Protein AF-A0A3T1D0A7-F1 (afdb_monomer_lite)

Secondary structure (DSSP, 8-state):
-HHHHHHHHTS-HHHHHHHHHHHHTT-TT-HHHHHHHHHHHHTT--HHHHHHHTT-

Structure (mmCIF, N/CA/C/O backbone):
data_AF-A0A3T1D0A7-F1
#
_entry.id   AF-A0A3T1D0A7-F1
#
loop_
_atom_site.group_PDB
_atom_site.id
_atom_site.type_symbol
_atom_site.label_atom_id
_atom_site.label_alt_id
_atom_site.label_comp_id
_atom_site.label_asym_id
_atom_site.label_entity_id
_atom_site.label_seq_id
_atom_site.pdbx_PDB_ins_code
_atom_site.Cartn_x
_atom_site.Cartn_y
_atom_site.Cartn_z
_atom_site.occupancy
_atom_site.B_iso_or_equiv
_atom_site.auth_seq_id
_atom_site.auth_comp_id
_atom_site.auth_asym_id
_atom_site.auth_atom_id
_atom_site.pdbx_PDB_model_num
ATOM 1 N N . MET A 1 1 ? 4.642 4.436 -17.553 1.00 58.94 1 MET A N 1
ATOM 2 C CA . MET A 1 1 ? 4.288 5.164 -16.308 1.00 58.94 1 MET A CA 1
ATOM 3 C C . MET A 1 1 ? 2.828 4.982 -15.892 1.00 58.94 1 MET A C 1
ATOM 5 O O . MET A 1 1 ? 2.598 4.965 -14.695 1.00 58.94 1 MET A O 1
ATOM 9 N N . ARG A 1 2 ? 1.843 4.824 -16.800 1.00 63.31 2 ARG A N 1
ATOM 10 C CA . ARG A 1 2 ? 0.472 4.438 -16.384 1.00 63.31 2 ARG A CA 1
ATOM 11 C C . ARG A 1 2 ? 0.425 3.044 -15.755 1.00 63.31 2 ARG A C 1
ATOM 13 O O . ARG A 1 2 ? -0.185 2.877 -14.713 1.00 63.31 2 ARG A O 1
ATOM 20 N N . ASP A 1 3 ? 1.199 2.108 -16.298 1.00 80.12 3 ASP A N 1
ATOM 21 C CA . ASP A 1 3 ? 1.127 0.690 -15.925 1.00 80.12 3 ASP A CA 1
ATOM 22 C C . ASP A 1 3 ? 1.465 0.409 -14.454 1.00 80.12 3 ASP A C 1
ATOM 24 O O . ASP A 1 3 ? 0.841 -0.443 -13.831 1.00 80.12 3 ASP A O 1
ATOM 28 N N . ILE A 1 4 ? 2.427 1.136 -13.875 1.00 82.19 4 ILE A N 1
ATOM 29 C CA . ILE A 1 4 ? 2.805 0.958 -12.465 1.00 82.19 4 ILE A CA 1
ATOM 30 C C . ILE A 1 4 ? 1.761 1.556 -11.518 1.00 82.19 4 ILE A C 1
ATOM 32 O O . ILE A 1 4 ? 1.488 0.981 -10.471 1.00 82.19 4 ILE A O 1
ATOM 36 N N . ARG A 1 5 ? 1.128 2.665 -11.913 1.00 84.56 5 ARG A N 1
ATOM 37 C CA . ARG A 1 5 ? 0.056 3.307 -11.147 1.00 84.56 5 ARG A CA 1
ATOM 38 C C . ARG A 1 5 ? -1.210 2.455 -11.156 1.00 84.56 5 ARG A C 1
ATOM 40 O O . ARG A 1 5 ? -1.772 2.189 -10.101 1.00 84.56 5 ARG A O 1
ATOM 47 N N . ASP A 1 6 ? -1.584 1.946 -12.328 1.00 87.25 6 ASP A N 1
ATOM 48 C CA . ASP A 1 6 ? -2.719 1.034 -12.488 1.00 87.25 6 ASP A CA 1
ATOM 49 C C . ASP A 1 6 ? -2.489 -0.274 -11.712 1.00 87.25 6 ASP A C 1
ATOM 51 O O . ASP A 1 6 ? -3.401 -0.787 -11.063 1.00 87.25 6 ASP A O 1
ATOM 55 N N . ALA A 1 7 ? -1.251 -0.787 -11.711 1.00 87.12 7 ALA A N 1
ATOM 56 C CA . ALA A 1 7 ? -0.885 -1.956 -10.918 1.00 87.12 7 ALA A CA 1
ATOM 57 C C . ALA A 1 7 ? -1.001 -1.704 -9.407 1.00 87.12 7 ALA A C 1
ATOM 59 O O . ALA A 1 7 ? -1.468 -2.589 -8.697 1.00 87.12 7 ALA A O 1
ATOM 60 N N . VAL A 1 8 ? -0.605 -0.523 -8.920 1.00 88.19 8 VAL A N 1
ATOM 61 C CA . VAL A 1 8 ? -0.735 -0.137 -7.504 1.00 88.19 8 VAL A CA 1
ATOM 62 C C . VAL A 1 8 ? -2.206 0.025 -7.108 1.00 88.19 8 VAL A C 1
ATOM 64 O O . VAL A 1 8 ? -2.618 -0.538 -6.097 1.00 88.19 8 VAL A O 1
ATOM 67 N N . HIS A 1 9 ? -3.024 0.687 -7.932 1.00 89.75 9 HIS A N 1
ATOM 68 C CA . HIS A 1 9 ? -4.470 0.808 -7.701 1.00 89.75 9 HIS A CA 1
ATOM 69 C C . HIS A 1 9 ? -5.188 -0.548 -7.652 1.00 89.75 9 HIS A C 1
ATOM 71 O O . HIS A 1 9 ? -6.172 -0.702 -6.933 1.00 89.75 9 HIS A O 1
ATOM 77 N N . ALA A 1 10 ? -4.706 -1.546 -8.395 1.00 90.75 10 ALA A N 1
ATOM 78 C CA . ALA A 1 10 ? -5.295 -2.882 -8.413 1.00 90.75 10 ALA A CA 1
ATOM 79 C C . ALA A 1 10 ? -4.928 -3.748 -7.191 1.00 90.75 10 ALA A C 1
ATOM 81 O O . ALA A 1 10 ? -5.513 -4.819 -7.022 1.00 90.75 10 ALA A O 1
ATOM 82 N N . LEU A 1 11 ? -3.968 -3.329 -6.355 1.00 90.12 11 LEU A N 1
ATOM 83 C CA . LEU A 1 11 ? -3.594 -4.075 -5.150 1.00 90.12 11 LEU A CA 1
ATOM 84 C C . LEU A 1 11 ? -4.713 -4.024 -4.112 1.00 90.12 11 LEU A C 1
ATOM 86 O O . LEU A 1 11 ? -5.339 -2.982 -3.923 1.00 90.12 11 LEU A O 1
ATOM 90 N N . ASP A 1 12 ? -4.930 -5.119 -3.389 1.00 89.50 12 ASP A N 1
ATOM 91 C CA . ASP A 1 12 ? -5.731 -5.094 -2.168 1.00 89.50 12 ASP A CA 1
ATOM 92 C C . ASP A 1 12 ? -4.969 -4.412 -1.020 1.00 89.50 12 ASP A C 1
ATOM 94 O O . ASP A 1 12 ? -3.747 -4.247 -1.066 1.00 89.50 12 ASP A O 1
ATOM 98 N N . ASN A 1 13 ? -5.702 -3.996 0.014 1.00 87.44 13 ASN A N 1
ATOM 99 C CA .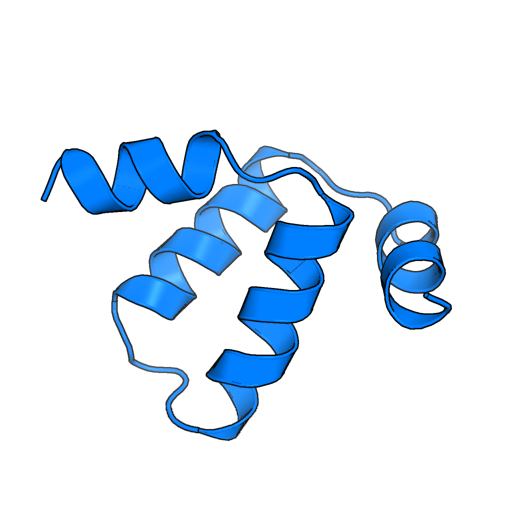 ASN A 1 13 ? -5.147 -3.215 1.120 1.00 87.44 13 ASN A CA 1
ATOM 100 C C . ASN A 1 13 ? -4.018 -3.958 1.848 1.00 87.44 13 ASN A C 1
ATOM 102 O O . ASN A 1 13 ? -2.994 -3.351 2.148 1.00 87.44 13 ASN A O 1
ATOM 106 N N . CYS A 1 14 ? -4.155 -5.268 2.075 1.00 86.88 14 CYS A N 1
ATOM 107 C CA . CYS A 1 14 ? -3.130 -6.044 2.776 1.00 86.88 14 CYS A CA 1
ATOM 108 C C . CYS A 1 14 ? -1.845 -6.114 1.944 1.00 86.88 14 CYS A C 1
ATOM 110 O O . CYS A 1 14 ? -0.749 -5.866 2.447 1.00 86.88 14 CYS A O 1
ATOM 112 N N . PHE A 1 15 ? -1.971 -6.393 0.646 1.00 89.62 15 PHE A N 1
ATOM 113 C CA . PHE A 1 15 ? -0.824 -6.497 -0.253 1.00 89.62 15 PHE A CA 1
ATOM 114 C C . PHE A 1 15 ? -0.129 -5.153 -0.483 1.00 89.62 15 PHE A C 1
ATOM 116 O O . PHE A 1 15 ? 1.098 -5.104 -0.573 1.00 89.62 15 PHE A O 1
ATOM 123 N N . LEU A 1 16 ? -0.899 -4.065 -0.558 1.00 90.25 16 LEU A N 1
ATOM 124 C CA . LEU A 1 16 ? -0.390 -2.701 -0.681 1.00 90.25 16 LEU A CA 1
ATOM 125 C C . LEU A 1 16 ? 0.499 -2.332 0.516 1.00 90.25 16 LEU A C 1
ATOM 127 O O . LEU A 1 16 ? 1.638 -1.899 0.331 1.00 90.25 16 LEU A O 1
ATOM 131 N N . ILE A 1 17 ? 0.004 -2.577 1.732 1.00 88.44 17 ILE A N 1
ATOM 132 C CA . ILE A 1 17 ? 0.714 -2.302 2.988 1.00 88.44 17 ILE A CA 1
ATOM 133 C C . ILE A 1 17 ? 1.958 -3.184 3.104 1.00 88.44 17 ILE A C 1
ATOM 135 O O . ILE A 1 17 ? 3.051 -2.678 3.352 1.00 88.44 17 ILE A O 1
ATOM 139 N N . ASN A 1 18 ? 1.832 -4.485 2.829 1.00 87.88 18 ASN A N 1
ATOM 140 C CA . ASN A 1 18 ? 2.960 -5.414 2.889 1.00 87.88 18 ASN A CA 1
ATOM 141 C C . ASN A 1 18 ? 4.061 -5.055 1.884 1.00 87.88 18 ASN A C 1
ATOM 143 O O . ASN A 1 18 ? 5.246 -5.096 2.220 1.00 87.88 18 ASN A O 1
ATOM 147 N N . LYS A 1 19 ? 3.696 -4.641 0.664 1.00 88.31 19 LYS A N 1
ATOM 148 C CA . LYS A 1 19 ? 4.671 -4.151 -0.318 1.00 88.31 19 LYS A CA 1
ATOM 149 C C . LYS A 1 19 ? 5.348 -2.862 0.127 1.00 88.31 19 LYS A C 1
ATOM 151 O O . LYS A 1 19 ? 6.560 -2.749 -0.050 1.00 88.31 19 LYS A O 1
ATOM 156 N N . PHE A 1 20 ? 4.601 -1.918 0.692 1.00 87.81 20 PHE A N 1
ATOM 157 C CA . PHE A 1 20 ? 5.166 -0.676 1.214 1.00 87.81 20 PHE A CA 1
ATOM 158 C C . PHE A 1 20 ? 6.147 -0.950 2.362 1.00 87.81 20 PHE A C 1
ATOM 160 O O . PHE A 1 20 ? 7.283 -0.476 2.326 1.00 87.81 20 PHE A O 1
ATOM 167 N N . ASN A 1 21 ? 5.765 -1.789 3.325 1.00 85.56 21 ASN A N 1
ATOM 168 C CA . ASN A 1 21 ? 6.626 -2.186 4.439 1.00 85.56 21 ASN A CA 1
ATOM 169 C C . ASN A 1 21 ? 7.904 -2.877 3.947 1.00 85.56 21 ASN A C 1
ATOM 171 O O . ASN A 1 21 ? 8.998 -2.498 4.353 1.00 85.56 21 ASN A O 1
ATOM 175 N N . ALA A 1 22 ? 7.794 -3.829 3.016 1.00 85.69 22 ALA A N 1
ATOM 176 C CA . ALA A 1 22 ? 8.958 -4.517 2.462 1.00 85.69 22 ALA A CA 1
ATOM 177 C C . ALA A 1 22 ? 9.891 -3.575 1.679 1.00 85.69 22 ALA A C 1
ATOM 179 O O . ALA A 1 22 ? 11.110 -3.687 1.779 1.00 85.69 22 ALA A O 1
ATOM 180 N N . ALA A 1 23 ? 9.336 -2.645 0.897 1.00 84.31 23 ALA A N 1
ATOM 181 C CA . ALA A 1 23 ? 10.124 -1.751 0.053 1.00 84.31 23 ALA A CA 1
ATOM 182 C C . ALA A 1 23 ? 10.756 -0.588 0.840 1.00 84.31 23 ALA A C 1
ATOM 184 O O . ALA A 1 23 ? 11.897 -0.207 0.561 1.00 84.31 23 ALA A O 1
ATOM 185 N N . SER A 1 24 ? 10.052 -0.045 1.841 1.00 80.00 24 SER A N 1
ATOM 186 C CA . SER A 1 24 ? 10.484 1.135 2.614 1.00 80.00 24 SER A CA 1
ATOM 187 C C . SER A 1 24 ? 11.785 0.912 3.385 1.00 80.00 24 SER A C 1
ATOM 189 O O . SER A 1 24 ? 12.553 1.852 3.583 1.00 80.00 24 SER A O 1
ATOM 191 N N . VAL A 1 25 ? 12.086 -0.340 3.741 1.00 78.88 25 VAL A N 1
ATOM 192 C CA . VAL A 1 25 ? 13.338 -0.737 4.405 1.00 78.88 25 VAL A CA 1
ATOM 193 C C . VAL A 1 25 ? 14.557 -0.595 3.482 1.00 78.88 25 VAL A C 1
ATOM 195 O O . VAL A 1 25 ? 15.679 -0.443 3.964 1.00 78.88 25 VAL A O 1
ATOM 198 N N . HIS A 1 26 ? 14.363 -0.635 2.161 1.00 75.38 26 HIS A N 1
ATOM 199 C CA . HIS A 1 26 ? 15.459 -0.703 1.195 1.00 75.38 26 HIS A CA 1
ATOM 200 C C . HIS A 1 26 ? 15.755 0.621 0.483 1.00 75.38 26 HIS A C 1
ATOM 202 O O . HIS A 1 26 ? 16.929 0.924 0.270 1.00 75.38 26 HIS A O 1
ATOM 208 N N . SER A 1 27 ? 14.742 1.410 0.104 1.00 70.88 27 SER A N 1
ATOM 209 C CA . SER A 1 27 ? 14.976 2.698 -0.573 1.00 70.88 27 SER A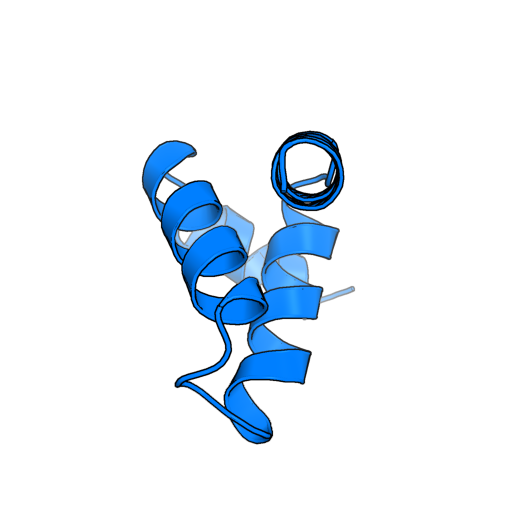 CA 1
ATOM 210 C C . SER A 1 27 ? 13.754 3.629 -0.532 1.00 70.88 27 SER A C 1
ATOM 212 O O . SER A 1 27 ? 12.953 3.607 -1.457 1.00 70.88 27 SER A O 1
ATOM 214 N N . PRO A 1 28 ? 13.592 4.474 0.503 1.00 63.31 28 PRO A N 1
ATOM 215 C CA . PRO A 1 28 ? 12.401 5.317 0.676 1.00 63.31 28 PRO A CA 1
ATOM 216 C C . PRO A 1 28 ? 12.186 6.377 -0.423 1.00 63.31 28 PRO A C 1
ATOM 218 O O . PRO A 1 28 ? 11.072 6.877 -0.559 1.00 63.31 28 PRO A O 1
ATOM 221 N N . ASP A 1 29 ? 13.217 6.702 -1.212 1.00 69.75 29 ASP A N 1
ATOM 222 C CA . ASP A 1 29 ? 13.148 7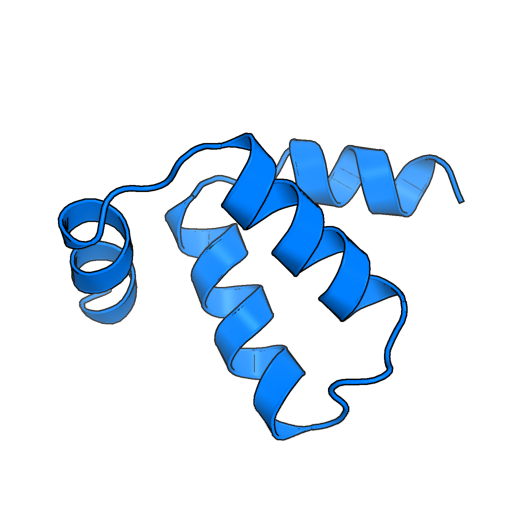.672 -2.318 1.00 69.75 29 ASP A CA 1
ATOM 223 C C . ASP A 1 29 ? 12.709 7.050 -3.659 1.00 69.75 29 ASP A C 1
ATOM 225 O O . ASP A 1 29 ? 12.666 7.737 -4.681 1.00 69.75 29 ASP A O 1
ATOM 229 N N . ASP A 1 30 ? 12.398 5.753 -3.682 1.00 84.62 30 ASP A N 1
ATOM 230 C CA . ASP A 1 30 ? 11.954 5.064 -4.891 1.00 84.62 30 ASP A CA 1
ATOM 231 C C . ASP A 1 30 ? 10.547 5.540 -5.312 1.00 84.62 30 ASP A C 1
ATOM 233 O O . ASP A 1 30 ? 9.608 5.567 -4.509 1.00 84.62 30 ASP A O 1
ATOM 237 N N . GLU A 1 31 ? 10.390 5.897 -6.594 1.00 85.88 31 GLU A N 1
ATOM 238 C CA . GLU A 1 31 ? 9.117 6.317 -7.202 1.00 85.88 31 GLU A CA 1
ATOM 239 C C . GLU A 1 31 ? 8.001 5.302 -6.919 1.00 85.88 31 GLU A C 1
ATOM 241 O O . GLU A 1 31 ? 6.862 5.677 -6.647 1.00 85.88 31 GLU A O 1
ATOM 246 N N . PHE A 1 32 ? 8.321 4.008 -6.913 1.00 86.06 32 PHE A N 1
ATOM 247 C CA . PHE A 1 32 ? 7.358 2.963 -6.602 1.00 86.06 32 PHE A CA 1
ATOM 248 C C . PHE A 1 32 ? 6.833 3.066 -5.166 1.00 86.06 32 PHE A C 1
ATOM 250 O O . PHE A 1 32 ? 5.640 2.883 -4.939 1.00 86.06 32 PHE A O 1
ATOM 257 N N . ILE A 1 33 ? 7.686 3.402 -4.198 1.00 86.44 33 ILE A N 1
ATOM 258 C CA . ILE A 1 33 ? 7.279 3.557 -2.796 1.00 86.44 33 ILE A CA 1
ATOM 259 C C . ILE A 1 33 ? 6.412 4.793 -2.618 1.00 86.44 33 ILE A C 1
ATOM 261 O O . ILE A 1 33 ? 5.421 4.734 -1.892 1.00 86.44 33 ILE A O 1
ATOM 265 N N . GLN A 1 34 ? 6.741 5.883 -3.313 1.00 87.81 34 GLN A N 1
ATOM 266 C CA . GLN A 1 34 ? 5.906 7.082 -3.309 1.00 87.81 34 GLN A CA 1
ATOM 267 C C . GLN A 1 34 ? 4.506 6.776 -3.847 1.00 87.81 34 GLN A C 1
ATOM 269 O O . GLN A 1 34 ? 3.523 7.166 -3.225 1.00 87.81 34 GLN A O 1
ATOM 274 N N . LEU A 1 35 ? 4.400 5.994 -4.926 1.00 91.00 35 LEU A N 1
ATOM 275 C CA . LEU A 1 35 ? 3.107 5.558 -5.459 1.00 91.00 35 LEU A CA 1
ATOM 276 C C . LEU A 1 35 ? 2.329 4.665 -4.481 1.00 91.00 35 LEU A C 1
ATOM 278 O O . LEU A 1 35 ? 1.118 4.825 -4.346 1.00 91.00 35 LEU A O 1
ATOM 282 N N . LEU A 1 36 ? 3.001 3.744 -3.781 1.00 89.94 36 LEU A N 1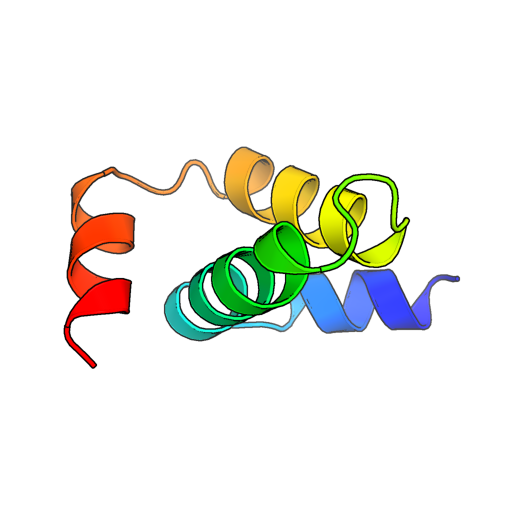
ATOM 283 C CA . LEU A 1 36 ? 2.364 2.926 -2.742 1.00 89.94 36 LEU A CA 1
ATOM 284 C C . LEU A 1 36 ? 1.841 3.795 -1.587 1.00 89.94 36 LEU A C 1
ATOM 286 O O . LEU A 1 36 ? 0.734 3.571 -1.104 1.00 89.94 36 LEU A O 1
ATOM 290 N N . LEU A 1 37 ? 2.617 4.794 -1.161 1.00 87.62 37 LEU A N 1
ATOM 291 C CA . LEU A 1 37 ? 2.246 5.701 -0.076 1.00 87.62 37 LEU A CA 1
ATOM 292 C C . LEU A 1 37 ? 1.079 6.617 -0.463 1.00 87.62 37 LEU A C 1
ATOM 294 O O . LEU A 1 37 ? 0.153 6.784 0.327 1.00 87.62 37 LEU A O 1
ATOM 298 N N . GLU A 1 38 ? 1.103 7.184 -1.672 1.00 90.62 38 GLU A N 1
ATOM 299 C CA . GLU A 1 38 ? -0.008 7.974 -2.214 1.00 90.62 38 GLU A CA 1
ATOM 300 C C . GLU A 1 38 ? -1.307 7.165 -2.213 1.00 90.62 38 GLU A C 1
ATOM 302 O O . GLU A 1 38 ? -2.350 7.672 -1.803 1.00 90.62 38 GLU A O 1
ATOM 307 N N . GLU A 1 39 ? -1.236 5.890 -2.598 1.00 91.69 39 GLU A N 1
ATOM 308 C CA . GLU A 1 39 ? -2.398 5.009 -2.617 1.00 91.69 39 GLU A CA 1
ATOM 309 C C . GLU A 1 39 ? -2.915 4.679 -1.212 1.00 91.69 39 GLU A C 1
ATOM 311 O O . GLU A 1 39 ? -4.121 4.717 -0.974 1.00 91.69 39 GLU A O 1
ATOM 316 N N . ILE A 1 40 ? -2.017 4.400 -0.260 1.00 88.62 40 ILE A N 1
ATOM 317 C CA . ILE A 1 40 ? -2.376 4.160 1.147 1.00 88.62 40 ILE A CA 1
ATOM 318 C C . ILE A 1 40 ? -3.114 5.372 1.725 1.00 88.62 40 ILE A C 1
ATOM 320 O O . ILE A 1 40 ? -4.157 5.215 2.359 1.00 88.62 40 ILE A O 1
ATOM 324 N N . ILE A 1 41 ? -2.597 6.579 1.472 1.00 87.50 41 ILE A N 1
ATOM 325 C CA . ILE A 1 41 ? -3.218 7.831 1.917 1.00 87.50 41 ILE A CA 1
ATOM 326 C C . ILE A 1 41 ? -4.568 8.032 1.220 1.00 87.50 41 ILE A C 1
ATOM 328 O O . ILE A 1 41 ? -5.547 8.378 1.878 1.00 87.50 41 ILE A O 1
ATOM 332 N N . SER A 1 42 ? -4.647 7.780 -0.091 1.00 91.19 42 SER A N 1
ATOM 333 C CA . SER A 1 42 ? -5.880 7.947 -0.869 1.00 91.19 42 SER A CA 1
ATOM 334 C C . SER A 1 42 ? -7.004 7.007 -0.433 1.00 91.19 42 SER A C 1
ATOM 336 O O . SER A 1 42 ? -8.171 7.329 -0.650 1.00 91.19 42 SER A O 1
ATOM 338 N N . ARG A 1 43 ? -6.674 5.842 0.130 1.00 89.00 43 ARG A N 1
ATOM 339 C CA . ARG A 1 43 ? -7.654 4.858 0.611 1.00 89.00 43 ARG A CA 1
ATOM 340 C C . ARG A 1 43 ? -8.138 5.117 2.034 1.00 89.00 43 ARG A C 1
ATOM 342 O O . ARG A 1 43 ? -9.003 4.381 2.493 1.00 89.00 43 ARG A O 1
ATOM 349 N N . GLU A 1 44 ? -7.589 6.128 2.712 1.00 87.56 44 GLU A N 1
ATOM 350 C CA . GLU A 1 44 ? -7.932 6.483 4.096 1.00 87.56 44 GLU A CA 1
ATOM 351 C C . GLU A 1 44 ? -7.9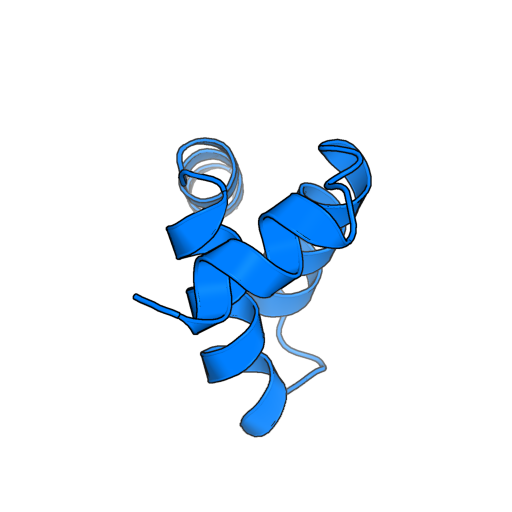09 5.265 5.041 1.00 87.56 44 GLU A C 1
ATOM 353 O O . GLU A 1 44 ? -8.779 5.108 5.897 1.00 87.56 44 GLU A O 1
ATOM 358 N N . LEU A 1 45 ? -6.913 4.384 4.864 1.00 82.50 45 LEU A N 1
ATOM 359 C CA . LEU A 1 45 ? -6.827 3.123 5.602 1.00 82.50 45 LEU A CA 1
ATOM 360 C C . LEU A 1 45 ? -6.778 3.375 7.108 1.00 82.50 45 LEU A C 1
ATOM 362 O O . LEU A 1 45 ? -5.969 4.161 7.610 1.00 82.50 45 LEU A O 1
ATOM 366 N N . THR A 1 46 ? -7.642 2.679 7.838 1.00 79.19 46 THR A N 1
ATOM 367 C CA . THR A 1 46 ? -7.698 2.792 9.293 1.00 79.19 46 THR A CA 1
ATOM 368 C C . THR A 1 46 ? -6.513 2.076 9.941 1.00 79.19 46 THR A C 1
ATOM 370 O O . THR A 1 46 ? -5.960 1.118 9.401 1.00 79.19 46 THR A O 1
ATOM 373 N N . ILE A 1 47 ? -6.139 2.501 11.153 1.00 72.50 47 ILE A N 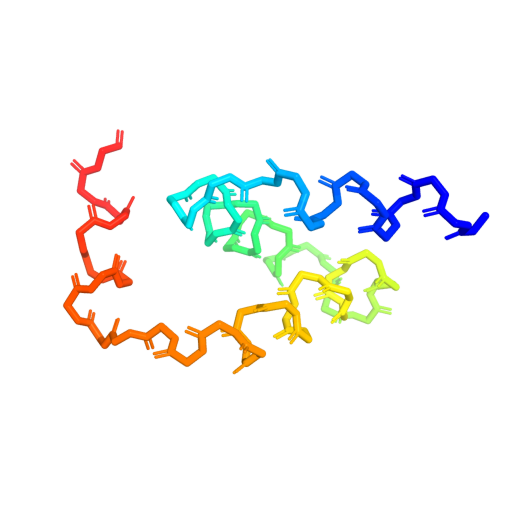1
ATOM 374 C CA . ILE A 1 47 ? -5.088 1.831 11.941 1.00 72.50 47 ILE A CA 1
ATOM 375 C C . ILE A 1 47 ? -5.414 0.338 12.133 1.00 72.50 47 ILE A C 1
ATOM 377 O O . ILE A 1 47 ? -4.512 -0.491 12.131 1.00 72.50 47 ILE A O 1
ATOM 381 N N . GLU A 1 48 ? -6.691 -0.023 12.259 1.00 74.12 48 GLU A N 1
ATOM 382 C CA . GLU A 1 48 ? -7.141 -1.410 12.424 1.00 74.12 48 GLU A CA 1
ATOM 383 C C . GLU A 1 48 ? -6.859 -2.267 11.183 1.00 74.12 48 GLU A C 1
ATOM 385 O O . GLU A 1 48 ? -6.383 -3.395 11.318 1.00 74.12 48 GLU A O 1
ATOM 390 N N . GLU A 1 49 ? -7.088 -1.723 9.984 1.00 70.62 49 GLU A N 1
ATOM 391 C CA . GLU A 1 49 ? -6.772 -2.384 8.711 1.00 70.62 49 GLU A CA 1
ATOM 392 C C . GLU A 1 49 ? -5.265 -2.539 8.503 1.00 70.62 49 GLU A C 1
ATOM 394 O O . GLU A 1 49 ? -4.813 -3.572 8.009 1.00 70.62 49 GLU A O 1
ATOM 399 N N . VAL A 1 50 ? -4.482 -1.546 8.934 1.00 71.81 50 VAL A N 1
ATOM 400 C CA . VAL A 1 50 ? -3.016 -1.617 8.900 1.00 71.81 50 VAL A CA 1
ATOM 401 C C . VAL A 1 50 ? -2.496 -2.696 9.844 1.00 71.81 50 VAL A C 1
ATOM 403 O O . VAL A 1 50 ? -1.700 -3.535 9.433 1.00 71.81 50 VAL A O 1
ATOM 406 N N . LEU A 1 51 ? -2.993 -2.736 11.080 1.00 72.62 51 LEU A N 1
ATOM 407 C CA . LEU A 1 51 ? -2.581 -3.731 12.072 1.00 72.62 51 LEU A CA 1
ATOM 408 C C . LEU A 1 51 ? -3.026 -5.156 11.704 1.00 72.62 51 LEU A C 1
ATOM 410 O O . LEU A 1 51 ? -2.327 -6.114 12.026 1.00 72.62 51 LEU A O 1
ATOM 414 N N . HIS A 1 52 ? -4.170 -5.323 11.031 1.00 70.19 52 HIS A N 1
ATOM 415 C CA . HIS A 1 52 ? -4.606 -6.635 10.536 1.00 70.19 52 HIS A CA 1
ATOM 416 C C . HIS A 1 52 ? -3.741 -7.155 9.384 1.00 70.19 52 HIS A C 1
ATOM 418 O O . HIS A 1 52 ? -3.545 -8.365 9.283 1.00 70.19 52 HIS A O 1
ATOM 424 N N . ALA A 1 53 ? -3.208 -6.269 8.539 1.00 65.75 53 ALA A N 1
ATOM 425 C CA . ALA A 1 53 ? -2.348 -6.659 7.426 1.00 65.75 53 ALA A CA 1
ATOM 426 C C . ALA A 1 53 ? -0.996 -7.245 7.879 1.00 65.75 53 ALA A C 1
ATOM 428 O O . ALA A 1 53 ? -0.442 -8.080 7.173 1.00 65.75 53 ALA A O 1
ATOM 429 N N . GLU A 1 54 ? -0.489 -6.864 9.059 1.00 58.69 54 GLU A N 1
ATOM 430 C CA . GLU A 1 54 ? 0.779 -7.377 9.613 1.00 58.69 54 GLU A CA 1
ATOM 431 C C . GLU A 1 54 ? 0.660 -8.759 10.287 1.00 58.69 54 GLU A C 1
ATOM 433 O O . GLU A 1 54 ? 1.671 -9.381 10.617 1.00 58.69 54 GLU A O 1
ATOM 438 N N . LEU A 1 55 ? -0.564 -9.246 10.522 1.00 57.59 55 LEU A N 1
ATOM 439 C CA . LEU A 1 55 ? -0.837 -10.517 11.209 1.00 57.59 55 LEU A CA 1
ATOM 440 C C . LEU A 1 55 ? -0.948 -11.731 10.264 1.00 57.59 55 LEU A C 1
ATOM 442 O O . LEU A 1 55 ? -1.089 -12.856 10.752 1.00 57.59 55 LEU A O 1
ATOM 446 N N . HIS A 1 56 ? -0.879 -11.520 8.945 1.00 47.75 56 HIS A N 1
ATOM 447 C CA . HIS A 1 56 ? -1.026 -12.535 7.893 1.00 47.75 56 HIS A CA 1
ATOM 448 C C . HIS A 1 56 ? 0.187 -12.586 6.961 1.00 47.75 56 HIS A C 1
ATOM 450 O O . HIS A 1 56 ? 0.519 -13.715 6.528 1.00 47.75 56 HIS A O 1
#

Foldseek 3Di:
DVVLLVVLLPDDLLRLLVVLVVCCVPDCPDPSNVSSVVNNVVVVDDPVSNVVSVVD

InterPro domains:
  IPR015064 Sporulation inhibitor A [PF08970] (11-49)
  IPR036916 Sporulation inhibitor A superfamily [SSF100985] (10-50)

Sequence (56 aa):
MRDIRDAVHALDNCFLINKFNAASVHSPDDEFIQLLLEEIISRELTIEEVLHAELH

Radius of gyration: 10.89 Å; chains: 1; bounding box: 23×20×29 Å

pLDDT: mean 81.09, std 10.44, range [47.75, 91.69]

Organism: NCBI:txid2507935